Protein AF-A0A966D5F8-F1 (afdb_monomer_lite)

Radius of gyration: 14.26 Å; chains: 1; bounding box: 37×31×32 Å

Secondary structure (DSSP, 8-state):
-TTPPB-TT-EETTEE-HHHHHHHHHHHHH-------TT--TTT--HHHHHHHHHHHPPP-SS--TT-------TTTTS-----

pLDDT: mean 82.38, std 15.01, range [40.03, 96.81]

Structure (mmCIF, N/CA/C/O backbone):
data_AF-A0A966D5F8-F1
#
_entry.id   AF-A0A966D5F8-F1
#
loop_
_atom_site.group_PDB
_atom_site.id
_atom_site.type_symbol
_atom_site.label_atom_id
_atom_site.label_alt_id
_atom_site.label_comp_id
_atom_site.label_asym_id
_atom_site.label_entity_id
_atom_site.label_seq_id
_atom_site.pdbx_PDB_ins_code
_atom_site.Cartn_x
_atom_site.Cartn_y
_atom_site.Cartn_z
_atom_site.occupancy
_atom_site.B_iso_or_equiv
_atom_site.auth_seq_id
_atom_site.auth_comp_id
_atom_site.auth_asym_id
_atom_site.auth_atom_id
_atom_site.pdbx_PDB_model_num
ATOM 1 N N . MET A 1 1 ? -10.101 7.956 -2.856 1.00 86.56 1 MET A N 1
ATOM 2 C CA . MET A 1 1 ? -9.027 8.363 -1.916 1.00 86.56 1 MET A CA 1
ATOM 3 C C . MET A 1 1 ? -8.084 9.416 -2.505 1.00 86.56 1 MET A C 1
ATOM 5 O O . MET A 1 1 ? -7.117 9.791 -1.860 1.00 86.56 1 MET A O 1
ATOM 9 N N . ILE A 1 2 ? -8.377 9.931 -3.706 1.00 92.69 2 ILE A N 1
ATOM 10 C CA . ILE A 1 2 ? -7.604 10.991 -4.361 1.00 92.69 2 ILE A CA 1
ATOM 11 C C . ILE A 1 2 ? -7.609 12.254 -3.489 1.00 92.69 2 ILE A C 1
ATOM 13 O O . ILE A 1 2 ? -8.660 12.635 -2.974 1.00 92.69 2 ILE A O 1
ATOM 17 N N . GLY A 1 3 ? -6.443 12.887 -3.344 1.00 95.31 3 GLY A N 1
ATOM 18 C CA . GLY A 1 3 ? -6.274 14.149 -2.618 1.00 95.31 3 GLY A CA 1
ATOM 19 C C . GLY A 1 3 ? -5.890 14.022 -1.140 1.00 95.31 3 GLY A C 1
ATOM 20 O O . GLY A 1 3 ? -5.688 15.049 -0.499 1.00 95.31 3 GLY A O 1
ATOM 21 N N . ILE A 1 4 ? -5.758 12.807 -0.591 1.00 96.69 4 ILE A N 1
ATOM 22 C CA . ILE A 1 4 ? -5.176 12.617 0.749 1.00 96.69 4 ILE A CA 1
ATOM 23 C C . ILE A 1 4 ? -3.693 13.030 0.696 1.00 96.69 4 ILE A C 1
ATOM 25 O O . ILE A 1 4 ? -2.991 12.603 -0.225 1.00 96.69 4 ILE A O 1
ATOM 29 N N . PRO A 1 5 ? -3.206 13.862 1.636 1.00 96.81 5 PRO A N 1
ATOM 30 C CA . PRO A 1 5 ? -1.810 14.278 1.648 1.00 96.81 5 PRO A CA 1
ATOM 31 C C . PRO A 1 5 ? -0.880 13.093 1.922 1.00 96.81 5 PRO A C 1
ATOM 33 O O . PRO A 1 5 ? -1.216 12.166 2.661 1.00 96.81 5 PRO A O 1
ATOM 36 N N . TRP A 1 6 ? 0.316 13.141 1.343 1.00 94.50 6 TRP A N 1
ATOM 37 C CA . TRP A 1 6 ? 1.331 12.125 1.593 1.00 94.50 6 TRP A CA 1
ATOM 38 C C . TRP A 1 6 ? 1.942 12.291 2.994 1.00 94.50 6 TRP A C 1
ATOM 40 O O . TRP A 1 6 ? 2.231 13.413 3.416 1.00 94.50 6 TRP A O 1
ATOM 50 N N . LYS A 1 7 ? 2.131 11.179 3.713 1.00 92.06 7 LYS A N 1
ATOM 51 C CA . LYS A 1 7 ? 2.775 11.132 5.037 1.00 92.06 7 LYS A CA 1
ATOM 52 C C . LYS A 1 7 ? 3.426 9.766 5.264 1.00 92.06 7 LYS A C 1
ATOM 54 O O . LYS A 1 7 ? 2.709 8.766 5.295 1.00 92.06 7 LYS A O 1
ATOM 59 N N . THR A 1 8 ? 4.742 9.724 5.494 1.00 88.94 8 THR A N 1
ATOM 60 C CA . THR A 1 8 ? 5.474 8.504 5.892 1.00 88.94 8 THR A CA 1
ATOM 61 C C . THR A 1 8 ? 4.803 7.836 7.095 1.00 88.94 8 THR A C 1
ATOM 63 O O . THR A 1 8 ? 4.459 8.515 8.068 1.00 88.94 8 THR A O 1
ATOM 66 N N . LYS A 1 9 ? 4.581 6.516 7.030 1.00 87.06 9 LYS A N 1
ATOM 67 C CA . LYS A 1 9 ? 3.862 5.723 8.049 1.00 87.06 9 LYS A CA 1
ATOM 68 C C . LYS A 1 9 ? 2.422 6.185 8.307 1.00 87.06 9 LYS A C 1
ATOM 70 O O . LYS A 1 9 ? 1.802 5.804 9.298 1.00 87.06 9 LYS A O 1
ATOM 75 N N . GLY A 1 10 ? 1.862 7.003 7.420 1.00 90.69 10 GLY A N 1
ATOM 76 C CA . GLY A 1 10 ? 0.472 7.428 7.474 1.00 90.69 10 GLY A CA 1
ATOM 77 C C . GLY A 1 10 ? -0.478 6.278 7.135 1.00 90.69 10 GLY A C 1
ATOM 78 O O . GLY A 1 10 ? -0.198 5.478 6.240 1.00 90.69 10 GLY A O 1
ATOM 79 N N . ARG A 1 11 ? -1.603 6.176 7.849 1.00 91.00 11 ARG A N 1
ATOM 80 C CA . ARG A 1 11 ? -2.572 5.064 7.736 1.00 91.00 11 ARG A CA 1
ATOM 81 C C . ARG A 1 11 ? -4.026 5.536 7.638 1.00 91.00 11 ARG A C 1
ATOM 83 O O . ARG A 1 11 ? -4.942 4.726 7.728 1.00 91.00 11 ARG A O 1
ATOM 90 N N . ASP A 1 12 ? -4.250 6.838 7.476 1.00 92.19 12 ASP A N 1
ATOM 91 C CA . ASP A 1 12 ? -5.589 7.420 7.489 1.00 92.19 12 ASP A CA 1
ATOM 92 C C . ASP A 1 12 ? -5.719 8.630 6.548 1.00 92.19 12 ASP A C 1
ATOM 94 O O . ASP A 1 12 ? -4.814 8.995 5.799 1.00 92.19 12 ASP A O 1
ATOM 98 N N . ARG A 1 13 ? -6.894 9.263 6.578 1.00 94.56 13 ARG A N 1
ATOM 99 C CA . ARG A 1 13 ? -7.246 10.397 5.712 1.00 94.56 13 ARG A CA 1
ATOM 100 C C . ARG A 1 13 ? -6.542 11.711 6.079 1.00 94.56 13 ARG A C 1
ATOM 102 O O . ARG A 1 13 ? -6.633 12.657 5.301 1.00 94.56 13 ARG A O 1
ATOM 109 N N . SER A 1 14 ? -5.859 11.789 7.224 1.00 95.69 14 SER A N 1
ATOM 110 C CA . SER A 1 14 ? -5.037 12.943 7.619 1.00 95.69 14 SER A CA 1
ATOM 111 C C . SER A 1 14 ? -3.642 12.920 6.987 1.00 95.69 14 SER A C 1
ATOM 113 O O . SER A 1 14 ? -2.984 13.957 6.914 1.00 95.69 14 SER A O 1
ATOM 115 N N . GLY A 1 15 ? -3.201 11.754 6.514 1.00 95.00 15 GLY A N 1
ATOM 116 C CA . GLY A 1 15 ? -1.960 11.577 5.779 1.00 95.00 15 GLY A CA 1
ATOM 117 C C . GLY A 1 15 ? -1.626 10.101 5.602 1.00 95.00 15 GLY A C 1
ATOM 118 O O . GLY A 1 15 ? -1.821 9.305 6.525 1.00 95.00 15 GLY A O 1
ATOM 119 N N . ILE A 1 16 ? -1.108 9.739 4.427 1.00 94.62 16 ILE A N 1
ATOM 120 C CA . ILE A 1 16 ? -0.950 8.336 4.037 1.00 94.62 16 ILE A CA 1
ATOM 121 C C . ILE A 1 16 ? 0.283 8.103 3.155 1.00 94.62 16 ILE A C 1
ATOM 123 O O . ILE A 1 16 ? 0.648 8.972 2.365 1.00 94.62 16 ILE A O 1
ATOM 127 N N . ASP A 1 17 ? 0.925 6.941 3.278 1.00 91.44 17 ASP A N 1
ATOM 128 C CA . ASP A 1 17 ? 1.962 6.488 2.340 1.00 91.44 17 ASP A CA 1
ATOM 129 C C . ASP A 1 17 ? 1.400 5.444 1.354 1.00 91.44 17 ASP A C 1
ATOM 131 O O . ASP A 1 17 ? 0.192 5.193 1.315 1.00 91.44 17 ASP A O 1
ATOM 135 N N . CYS A 1 18 ? 2.262 4.857 0.517 1.00 89.56 18 CYS A N 1
ATOM 136 C CA . CYS A 1 18 ? 1.851 3.868 -0.481 1.00 89.56 18 CYS A CA 1
ATOM 137 C C . CYS A 1 18 ? 1.198 2.625 0.146 1.00 89.56 18 CYS A C 1
ATOM 139 O O . CYS A 1 18 ? 0.164 2.170 -0.344 1.00 89.56 18 CYS A O 1
ATOM 141 N N . VAL A 1 19 ? 1.751 2.111 1.246 1.00 90.38 19 VAL A N 1
ATOM 142 C CA . VAL A 1 19 ? 1.206 0.935 1.931 1.00 90.38 19 VAL A CA 1
ATOM 143 C C . VAL A 1 19 ? -0.067 1.293 2.684 1.00 90.38 19 VAL A C 1
ATOM 145 O O . VAL A 1 19 ? -1.072 0.600 2.565 1.00 90.38 19 VAL A O 1
ATOM 148 N N . GLY A 1 20 ? -0.070 2.408 3.409 1.00 92.44 20 GLY A N 1
ATOM 149 C CA . GLY A 1 20 ? -1.253 2.921 4.081 1.00 92.44 20 GLY A CA 1
ATOM 150 C C . GLY A 1 20 ? -2.415 3.089 3.110 1.00 92.44 20 GLY A C 1
ATOM 151 O O . GLY A 1 20 ? -3.536 2.717 3.444 1.00 92.44 20 GLY A O 1
ATOM 152 N N . LEU A 1 21 ? -2.153 3.583 1.895 1.00 94.38 21 LEU A N 1
ATOM 153 C CA . LEU A 1 21 ? -3.176 3.746 0.868 1.00 94.38 21 LEU A CA 1
ATOM 154 C C . LEU A 1 21 ? -3.730 2.399 0.414 1.00 94.38 21 LEU A C 1
ATOM 156 O O . LEU A 1 21 ? -4.947 2.270 0.297 1.00 94.38 21 LEU A O 1
ATOM 160 N N . ALA A 1 22 ? -2.864 1.405 0.198 1.00 92.75 22 ALA A N 1
ATOM 161 C CA . ALA A 1 22 ? -3.286 0.046 -0.114 1.00 92.75 22 ALA A CA 1
ATOM 162 C C . ALA A 1 22 ? -4.186 -0.517 0.998 1.00 92.75 22 ALA A C 1
ATOM 164 O O . ALA A 1 22 ? -5.311 -0.921 0.719 1.00 92.75 22 ALA A O 1
ATOM 165 N N . LEU A 1 23 ? -3.755 -0.455 2.260 1.00 92.69 23 LEU A N 1
ATOM 166 C CA . LE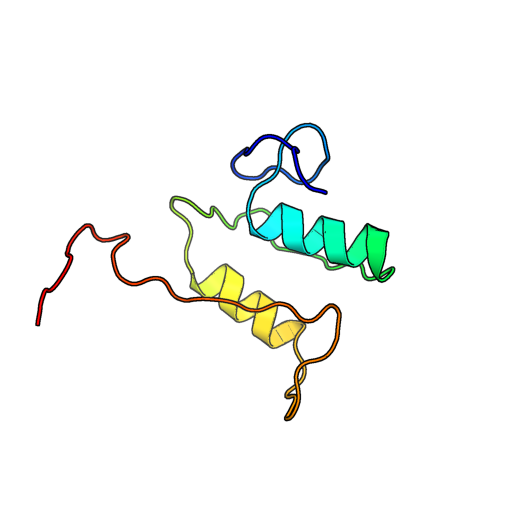U A 1 23 ? -4.518 -0.962 3.407 1.00 92.69 23 LEU A CA 1
ATOM 167 C C . LEU A 1 23 ? -5.865 -0.247 3.578 1.00 92.69 23 LEU A C 1
ATOM 169 O O . LEU A 1 23 ? -6.895 -0.890 3.782 1.00 92.69 23 LEU A O 1
ATOM 173 N N . LEU A 1 24 ? -5.883 1.083 3.447 1.00 94.69 24 LEU A N 1
ATOM 174 C CA . LEU A 1 24 ? -7.113 1.865 3.551 1.00 94.69 24 LEU A CA 1
ATOM 175 C C . LEU A 1 24 ? -8.076 1.541 2.400 1.00 94.69 24 LEU A C 1
ATOM 177 O O . LEU A 1 24 ? -9.277 1.407 2.635 1.00 94.69 24 LEU A O 1
ATOM 181 N N . ALA A 1 25 ? -7.564 1.372 1.175 1.00 95.44 25 ALA A N 1
ATOM 182 C CA . ALA A 1 25 ? -8.347 0.958 0.011 1.00 95.44 25 ALA A CA 1
ATOM 183 C C . ALA A 1 25 ? -8.968 -0.425 0.189 1.00 95.44 25 ALA A C 1
ATOM 185 O O . ALA A 1 25 ? -10.167 -0.583 -0.041 1.00 95.44 25 ALA A O 1
ATOM 186 N N . GLN A 1 26 ? -8.183 -1.395 0.650 1.00 94.88 26 GLN A N 1
ATOM 187 C CA . GLN A 1 26 ? -8.665 -2.741 0.946 1.00 94.88 26 GLN A CA 1
ATOM 188 C C . GLN A 1 26 ? -9.792 -2.721 1.983 1.00 94.88 26 GLN A C 1
ATOM 190 O O . GLN A 1 26 ? -10.843 -3.332 1.768 1.00 94.88 26 GLN A O 1
ATOM 195 N N . LYS A 1 27 ? -9.630 -1.932 3.049 1.00 95.12 27 LYS A N 1
ATOM 196 C CA . LYS A 1 27 ? -10.637 -1.794 4.101 1.00 95.12 27 LYS A CA 1
ATOM 197 C C . LYS A 1 27 ? -11.918 -1.124 3.608 1.00 95.12 27 LYS A C 1
ATOM 199 O O . LYS A 1 27 ? -12.998 -1.684 3.760 1.00 95.12 27 LYS A O 1
ATOM 204 N N . GLU A 1 28 ? -11.825 0.076 3.035 1.00 95.56 28 GLU A N 1
ATOM 205 C CA . GLU A 1 28 ? -13.015 0.880 2.721 1.00 95.56 28 GLU A CA 1
ATOM 206 C C . GLU A 1 28 ? -13.753 0.421 1.454 1.00 95.56 28 GLU A C 1
ATOM 208 O O . GLU A 1 28 ? -14.965 0.610 1.366 1.00 95.56 28 GLU A O 1
ATOM 213 N N . LEU A 1 29 ? -13.048 -0.142 0.464 1.00 95.56 29 LEU A N 1
ATOM 214 C CA . LEU A 1 29 ? -13.646 -0.511 -0.827 1.00 95.56 29 LEU A CA 1
ATOM 215 C C . LEU A 1 29 ? -13.983 -2.000 -0.930 1.00 95.56 29 LEU A C 1
ATOM 217 O O . LEU A 1 29 ? -14.921 -2.352 -1.640 1.00 95.56 29 LEU A O 1
ATOM 221 N N . TYR A 1 30 ? -13.237 -2.858 -0.229 1.00 94.44 30 TYR A N 1
ATOM 222 C CA . TYR A 1 30 ? -13.358 -4.315 -0.346 1.00 94.44 30 TYR A CA 1
ATOM 223 C C . TYR A 1 30 ? -13.665 -5.015 0.983 1.00 94.44 30 TYR A C 1
ATOM 225 O O . TYR A 1 30 ? -13.894 -6.222 0.985 1.00 94.44 30 TYR A O 1
ATOM 233 N N . GLY A 1 31 ? -13.697 -4.286 2.106 1.00 94.94 31 GLY A N 1
ATOM 234 C CA . GLY A 1 31 ? -13.971 -4.853 3.429 1.00 94.94 31 GLY A CA 1
ATOM 235 C C . GLY A 1 31 ? -12.881 -5.801 3.937 1.00 94.94 31 GLY A C 1
ATOM 236 O O . GLY A 1 31 ? -13.165 -6.636 4.792 1.00 94.94 31 GLY A O 1
ATOM 237 N N . ARG A 1 32 ? -11.657 -5.704 3.403 1.00 92.12 32 ARG A N 1
ATOM 238 C CA . ARG A 1 32 ? -10.513 -6.546 3.779 1.00 92.12 32 ARG A CA 1
ATOM 239 C C . ARG A 1 32 ? -9.603 -5.780 4.732 1.00 92.12 32 ARG A C 1
ATOM 241 O O . ARG A 1 32 ? -9.147 -4.686 4.407 1.00 92.12 32 ARG A O 1
ATOM 248 N N . GLU A 1 33 ? -9.335 -6.354 5.897 1.00 91.81 33 GLU A N 1
ATOM 249 C CA . GLU A 1 33 ? -8.382 -5.811 6.863 1.00 91.81 33 GLU A CA 1
ATOM 250 C C . GLU A 1 33 ? -7.161 -6.719 6.933 1.00 91.81 33 GLU A C 1
ATOM 252 O O . GLU A 1 33 ? -7.294 -7.936 7.044 1.00 91.81 33 GLU A O 1
ATOM 257 N N . TYR A 1 34 ? -5.981 -6.112 6.868 1.00 87.94 34 TYR A N 1
ATOM 258 C CA . TYR A 1 34 ? -4.716 -6.819 6.957 1.00 87.94 34 TYR A CA 1
ATOM 259 C C . TYR A 1 34 ? -3.910 -6.273 8.126 1.00 87.94 34 TYR A C 1
ATOM 261 O O . TYR A 1 34 ? -3.833 -5.055 8.315 1.00 87.94 34 TYR A O 1
ATOM 269 N N . ASP A 1 35 ? -3.290 -7.175 8.879 1.00 85.12 35 ASP A N 1
ATOM 270 C CA . ASP A 1 35 ? -2.336 -6.811 9.917 1.00 85.12 35 ASP A CA 1
ATOM 271 C C . ASP A 1 35 ? -0.975 -6.580 9.254 1.00 85.12 35 ASP A C 1
ATOM 273 O O . ASP A 1 35 ? -0.307 -7.525 8.836 1.00 85.12 35 ASP A O 1
ATOM 277 N N . PHE A 1 36 ? -0.625 -5.313 9.027 1.00 82.81 36 PHE A N 1
ATOM 278 C CA . PHE A 1 36 ? 0.614 -4.934 8.352 1.00 82.81 36 PHE A CA 1
ATOM 279 C C . PHE A 1 36 ? 1.673 -4.520 9.380 1.00 82.81 36 PHE A C 1
ATOM 281 O O . PHE A 1 36 ? 1.391 -3.642 10.206 1.00 82.81 36 PHE A O 1
ATOM 288 N N . PRO A 1 37 ? 2.903 -5.064 9.311 1.00 73.62 37 PRO A N 1
ATOM 289 C CA . PRO A 1 37 ? 3.964 -4.724 10.250 1.00 73.62 37 PRO A CA 1
ATOM 290 C C . PRO A 1 37 ? 4.277 -3.224 10.204 1.00 73.62 37 PRO A C 1
ATOM 292 O O . PRO A 1 37 ? 4.736 -2.677 9.201 1.00 73.62 37 PRO A O 1
ATOM 295 N N . PHE A 1 38 ? 4.034 -2.541 11.324 1.00 66.88 38 PHE A N 1
ATOM 296 C CA . PHE A 1 38 ? 4.170 -1.084 11.435 1.00 66.88 38 PHE A CA 1
ATOM 297 C C . PHE A 1 38 ? 5.606 -0.581 11.206 1.00 66.88 38 PHE A C 1
ATOM 299 O O . PHE A 1 38 ? 5.813 0.586 10.866 1.00 66.88 38 PHE A O 1
ATOM 306 N N . ASP A 1 39 ? 6.590 -1.466 11.362 1.00 70.94 39 ASP A N 1
ATOM 307 C CA . ASP A 1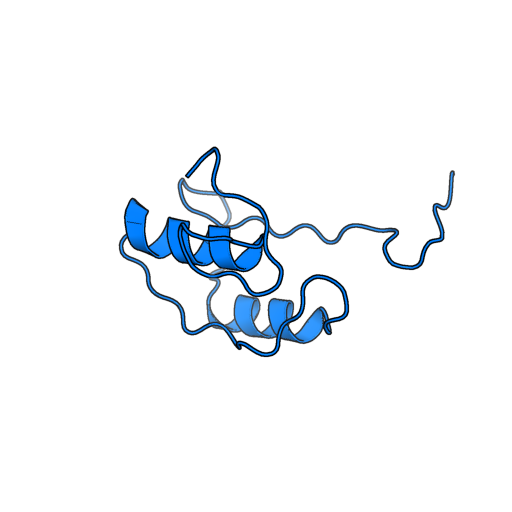 39 ? 8.011 -1.138 11.276 1.00 70.94 39 ASP A CA 1
ATOM 308 C C . ASP A 1 39 ? 8.518 -0.951 9.843 1.00 70.94 39 ASP A C 1
ATOM 310 O O . ASP A 1 39 ? 9.612 -0.414 9.658 1.00 70.94 39 ASP A O 1
ATOM 314 N N . TYR A 1 40 ? 7.729 -1.312 8.823 1.00 75.88 40 TYR A N 1
ATOM 315 C CA . TYR A 1 40 ? 8.088 -0.985 7.448 1.00 75.88 40 TYR A CA 1
ATOM 316 C C . TYR A 1 40 ? 8.085 0.533 7.236 1.00 75.88 40 TYR A C 1
ATOM 318 O O . TYR A 1 40 ? 7.089 1.235 7.451 1.00 75.88 40 TYR A O 1
ATOM 326 N N . ASP A 1 41 ? 9.229 1.025 6.784 1.00 75.00 41 ASP A N 1
ATOM 327 C CA . ASP A 1 41 ? 9.448 2.410 6.420 1.00 75.00 41 ASP A CA 1
ATOM 328 C C . ASP A 1 41 ? 9.636 2.491 4.897 1.00 75.00 41 ASP A C 1
ATOM 330 O O . ASP A 1 41 ? 10.573 1.899 4.371 1.00 75.00 41 ASP A O 1
ATOM 334 N N . PRO A 1 42 ? 8.766 3.187 4.153 1.00 71.12 42 PRO A N 1
ATOM 335 C CA . PRO A 1 42 ? 8.889 3.246 2.699 1.00 71.12 42 PRO A CA 1
ATOM 336 C C . PRO A 1 42 ? 10.111 4.051 2.222 1.00 71.12 42 PRO A C 1
ATOM 338 O O . PRO A 1 42 ? 10.451 3.974 1.044 1.00 71.12 42 PRO A O 1
ATOM 341 N N . GLU A 1 43 ? 10.754 4.835 3.095 1.00 71.38 43 GLU A N 1
ATOM 342 C CA . GLU A 1 43 ? 11.912 5.670 2.753 1.00 71.38 43 GLU A CA 1
ATOM 343 C C . GLU A 1 43 ? 13.247 5.009 3.118 1.00 71.38 43 GLU A C 1
ATOM 345 O O . GLU A 1 43 ? 14.262 5.281 2.480 1.00 71.38 43 GLU A O 1
ATOM 350 N N . THR A 1 44 ? 13.268 4.162 4.151 1.00 66.81 44 THR A N 1
ATOM 351 C CA . THR A 1 44 ? 14.509 3.583 4.712 1.00 66.81 44 THR A CA 1
ATOM 352 C C . THR A 1 44 ? 14.416 2.098 5.054 1.00 66.81 44 THR A C 1
ATOM 354 O O . THR A 1 44 ? 15.399 1.495 5.484 1.00 66.81 44 THR A O 1
ATOM 357 N N . GLY A 1 45 ? 13.226 1.522 4.927 1.00 66.31 45 GLY A N 1
ATOM 358 C CA . GLY A 1 45 ? 12.895 0.208 5.445 1.00 66.31 45 GLY A CA 1
ATOM 359 C C . GLY A 1 45 ? 13.427 -0.926 4.588 1.00 66.31 45 GLY A C 1
ATOM 360 O O . GLY A 1 45 ? 13.691 -0.792 3.395 1.00 66.31 45 GLY A O 1
ATOM 361 N N . ASP A 1 46 ? 13.549 -2.076 5.238 1.00 74.50 46 ASP A N 1
ATOM 362 C CA . ASP A 1 46 ? 13.906 -3.327 4.594 1.00 74.50 46 ASP A CA 1
ATOM 363 C C . ASP A 1 46 ? 12.747 -3.807 3.700 1.00 74.50 46 ASP A C 1
ATOM 365 O O . ASP A 1 46 ? 11.652 -4.103 4.189 1.00 74.50 46 ASP A O 1
ATOM 369 N N . GLU A 1 47 ? 12.990 -3.893 2.387 1.00 77.88 47 GLU A N 1
ATOM 370 C CA . GLU A 1 47 ? 12.036 -4.424 1.402 1.00 77.88 47 GLU A CA 1
ATOM 371 C C . GLU A 1 47 ? 11.548 -5.828 1.794 1.00 77.88 47 GLU A C 1
ATOM 373 O O . GLU A 1 47 ? 10.395 -6.174 1.536 1.00 77.88 47 GLU A O 1
ATOM 378 N N . ASN A 1 48 ? 12.380 -6.615 2.486 1.00 81.00 48 ASN A N 1
ATOM 379 C CA . ASN A 1 48 ? 12.029 -7.968 2.909 1.00 81.00 48 ASN A CA 1
ATOM 380 C C . ASN A 1 48 ? 10.847 -8.004 3.888 1.00 81.00 48 ASN A C 1
ATOM 382 O O . ASN A 1 48 ? 10.124 -8.994 3.907 1.00 81.00 48 ASN A O 1
ATOM 386 N N . ILE A 1 49 ? 10.601 -6.938 4.664 1.00 82.38 49 ILE A N 1
ATOM 387 C CA . ILE A 1 49 ? 9.426 -6.862 5.552 1.00 82.38 49 ILE A CA 1
ATOM 388 C C . ILE A 1 49 ? 8.142 -6.807 4.720 1.00 82.38 49 ILE A C 1
ATOM 390 O O . ILE A 1 49 ? 7.172 -7.499 5.024 1.00 82.38 49 ILE A O 1
ATOM 394 N N . LEU A 1 50 ? 8.141 -5.996 3.657 1.00 81.75 50 LEU A N 1
ATOM 395 C CA . LEU A 1 50 ? 7.003 -5.887 2.749 1.00 81.75 50 LEU A CA 1
ATOM 396 C C . LEU A 1 50 ? 6.808 -7.190 1.968 1.00 81.75 50 LEU A C 1
ATOM 398 O O . LEU A 1 50 ? 5.683 -7.670 1.883 1.00 81.75 50 LEU A O 1
ATOM 402 N N . LEU A 1 51 ? 7.886 -7.766 1.427 1.00 84.19 51 LEU A N 1
ATOM 403 C CA . LEU A 1 51 ? 7.819 -9.014 0.661 1.00 84.19 51 LEU A CA 1
ATOM 404 C C . LEU A 1 51 ? 7.353 -10.195 1.515 1.00 84.19 51 LEU A C 1
ATOM 406 O O . LEU A 1 51 ? 6.455 -10.909 1.090 1.00 84.19 51 LEU A O 1
ATOM 410 N N . GLY A 1 52 ? 7.896 -10.359 2.723 1.00 86.44 52 GLY A N 1
ATOM 411 C CA . GLY A 1 52 ? 7.486 -11.439 3.622 1.00 86.44 52 GLY A CA 1
ATOM 412 C C . GLY A 1 52 ? 6.013 -11.330 4.013 1.00 86.44 52 GLY A C 1
ATOM 413 O O . GLY A 1 52 ? 5.277 -12.304 3.927 1.00 86.44 52 GLY A O 1
ATOM 414 N N . TRP A 1 53 ? 5.543 -10.122 4.344 1.00 87.00 53 TRP A N 1
ATOM 415 C CA . TRP A 1 53 ? 4.120 -9.909 4.611 1.00 87.00 53 TRP A CA 1
ATOM 416 C C . TRP A 1 53 ? 3.242 -10.228 3.393 1.00 87.00 53 TRP A C 1
ATOM 418 O O . TRP A 1 53 ? 2.175 -10.810 3.549 1.00 87.00 53 TRP A O 1
ATOM 428 N N . LEU A 1 54 ? 3.676 -9.867 2.182 1.00 86.31 54 LEU A N 1
ATOM 429 C CA . LEU A 1 54 ? 2.936 -10.178 0.957 1.00 86.31 54 LEU A CA 1
ATOM 430 C C . LEU A 1 54 ? 2.839 -11.679 0.704 1.00 86.31 54 LEU A C 1
ATOM 432 O O . LEU A 1 54 ? 1.764 -12.140 0.340 1.00 86.31 54 LEU A O 1
ATOM 436 N N . GLU A 1 55 ? 3.923 -12.427 0.906 1.00 86.94 55 GLU A N 1
ATOM 437 C CA . GLU A 1 55 ? 3.927 -13.889 0.775 1.00 86.94 55 GLU A CA 1
ATOM 438 C C . GLU A 1 55 ? 2.930 -14.556 1.737 1.00 86.94 55 GLU A C 1
ATOM 440 O O . GLU A 1 55 ? 2.330 -15.567 1.381 1.00 86.94 55 GLU A O 1
ATOM 445 N N . ASP A 1 56 ? 2.694 -13.962 2.910 1.00 87.44 56 ASP A N 1
ATOM 446 C CA . ASP A 1 56 ? 1.734 -14.475 3.894 1.00 87.44 56 ASP A CA 1
ATOM 447 C C . ASP A 1 56 ? 0.264 -14.188 3.535 1.00 87.44 56 ASP A C 1
ATOM 449 O O . ASP A 1 56 ? -0.634 -14.891 4.006 1.00 87.44 56 ASP A O 1
ATOM 453 N N . ILE A 1 57 ? -0.007 -13.139 2.747 1.00 86.75 57 ILE A N 1
ATOM 454 C CA . ILE A 1 57 ? -1.379 -12.667 2.475 1.00 86.75 57 ILE A CA 1
ATOM 455 C C . ILE A 1 57 ? -1.836 -12.834 1.024 1.00 86.75 57 ILE A C 1
ATOM 457 O O . ILE A 1 57 ? -3.014 -12.599 0.735 1.00 86.75 57 ILE A O 1
ATOM 461 N N . ALA A 1 58 ? -0.922 -13.151 0.109 1.00 87.62 58 ALA A N 1
ATOM 462 C CA . ALA A 1 58 ? -1.201 -13.236 -1.315 1.00 87.62 58 ALA A CA 1
ATOM 463 C C . ALA A 1 58 ? -1.399 -14.686 -1.760 1.00 87.62 58 ALA A C 1
ATOM 465 O O . ALA A 1 58 ? -0.622 -15.574 -1.421 1.00 87.62 58 ALA A O 1
ATOM 466 N N . ASP A 1 59 ? -2.408 -14.888 -2.602 1.00 87.25 59 ASP A N 1
ATOM 467 C CA . ASP A 1 59 ? -2.581 -16.116 -3.367 1.00 87.25 59 ASP A CA 1
ATOM 468 C C . ASP A 1 59 ? -2.008 -15.931 -4.779 1.00 87.25 59 ASP A C 1
ATOM 470 O O . ASP A 1 59 ? -2.045 -14.835 -5.349 1.00 87.25 59 ASP A O 1
ATOM 474 N N . GLU A 1 60 ? -1.505 -17.014 -5.373 1.00 87.00 60 GLU A N 1
ATOM 475 C CA . GLU A 1 60 ? -1.124 -17.017 -6.785 1.00 87.00 60 GLU A CA 1
ATOM 476 C C . GLU A 1 60 ? -2.371 -16.841 -7.667 1.00 87.00 60 GLU A C 1
ATOM 478 O O . GLU A 1 60 ? -3.395 -17.501 -7.469 1.00 87.00 60 GLU A O 1
ATOM 483 N N . ALA A 1 61 ? -2.286 -15.945 -8.652 1.00 86.81 61 ALA A N 1
ATOM 484 C CA . ALA A 1 61 ? -3.389 -15.638 -9.551 1.00 86.81 61 ALA A CA 1
ATOM 485 C C . ALA A 1 61 ? -2.906 -15.490 -10.999 1.00 86.81 61 ALA A C 1
ATOM 487 O O . ALA A 1 61 ? -1.994 -14.718 -11.290 1.00 86.81 61 ALA A O 1
ATOM 488 N N . ASP A 1 62 ? -3.585 -16.174 -11.923 1.00 90.56 62 ASP A N 1
ATOM 489 C CA . ASP A 1 62 ? -3.295 -16.092 -13.362 1.00 90.56 62 ASP A CA 1
ATOM 490 C C . ASP A 1 62 ? -3.815 -14.796 -14.007 1.00 90.56 62 ASP A C 1
ATOM 492 O O . ASP A 1 62 ? -3.321 -14.359 -15.048 1.00 90.56 62 ASP A O 1
ATOM 496 N N . ILE A 1 63 ? -4.865 -14.198 -13.428 1.00 93.56 63 ILE A N 1
ATOM 497 C CA . ILE A 1 63 ? -5.562 -13.034 -13.988 1.00 93.56 63 ILE A CA 1
ATOM 498 C C . ILE A 1 63 ? -5.837 -12.020 -12.873 1.00 93.56 63 ILE A C 1
ATOM 500 O O . ILE A 1 63 ? -6.597 -12.346 -11.955 1.00 93.56 63 ILE A O 1
ATOM 504 N N . PRO A 1 64 ? -5.324 -10.780 -12.982 1.00 91.06 64 PRO A N 1
ATOM 505 C CA . PRO A 1 64 ? -5.566 -9.753 -11.980 1.00 91.06 64 PRO A CA 1
ATOM 506 C C . PRO A 1 64 ? -7.046 -9.366 -11.926 1.00 91.06 64 PRO A C 1
ATOM 508 O O . PRO A 1 64 ? -7.723 -9.240 -12.952 1.00 91.06 64 PRO A O 1
ATOM 511 N N . GLN A 1 65 ? -7.534 -9.144 -10.715 1.00 92.31 65 GLN A N 1
ATOM 512 C CA . GLN A 1 65 ? -8.896 -8.752 -10.396 1.00 92.31 65 GLN A CA 1
ATOM 513 C C . GLN A 1 65 ? -8.961 -7.311 -9.888 1.00 92.31 65 GLN A C 1
ATOM 515 O O . GLN A 1 65 ? -7.975 -6.694 -9.475 1.00 92.31 65 GLN A O 1
ATOM 520 N N . ASN A 1 66 ? -10.169 -6.747 -9.915 1.00 93.75 66 ASN A N 1
ATOM 521 C 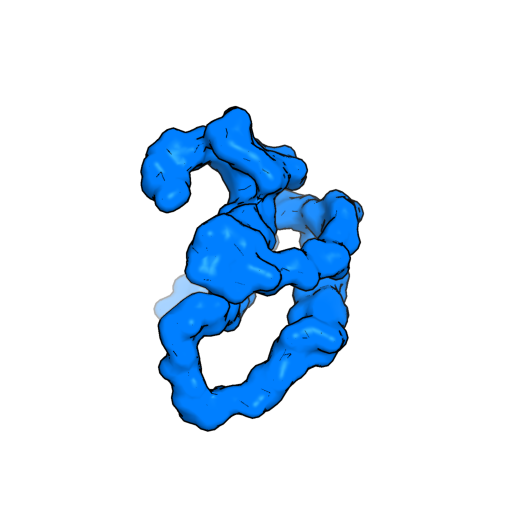CA . ASN A 1 66 ? -10.400 -5.448 -9.302 1.00 93.75 66 ASN A CA 1
ATOM 522 C C . ASN A 1 66 ? -10.169 -5.537 -7.786 1.00 93.75 66 ASN A C 1
ATOM 524 O O . ASN A 1 66 ? -10.812 -6.338 -7.107 1.00 93.75 66 ASN A O 1
ATOM 528 N N . GLY A 1 67 ? -9.279 -4.689 -7.276 1.00 90.50 67 GLY A N 1
ATOM 529 C CA . GLY A 1 67 ? -8.872 -4.691 -5.876 1.00 90.50 67 GLY A CA 1
ATOM 530 C C . GLY A 1 67 ? -7.587 -5.456 -5.596 1.00 90.50 67 GLY A C 1
ATOM 531 O O . GLY A 1 67 ? -7.185 -5.495 -4.440 1.00 90.50 67 GLY A O 1
ATOM 532 N N . ASP A 1 68 ? -6.917 -6.018 -6.599 1.00 91.56 68 ASP A N 1
ATOM 533 C CA . ASP A 1 68 ? -5.596 -6.608 -6.386 1.00 91.56 68 ASP A CA 1
ATOM 534 C C . ASP A 1 68 ? -4.535 -5.530 -6.140 1.00 91.56 68 ASP A C 1
ATOM 536 O O . ASP A 1 68 ? -4.614 -4.403 -6.645 1.00 91.56 68 ASP A O 1
ATOM 540 N N . LEU A 1 69 ? -3.531 -5.881 -5.336 1.00 88.81 69 LEU A N 1
ATOM 541 C CA . LEU A 1 69 ? -2.376 -5.031 -5.080 1.00 88.81 69 LEU A CA 1
ATOM 542 C C . LEU A 1 69 ? -1.269 -5.360 -6.077 1.00 88.81 69 LEU A C 1
ATOM 544 O O . LEU A 1 69 ? -0.906 -6.517 -6.260 1.00 88.81 69 LEU A O 1
ATOM 548 N N . VAL A 1 70 ? -0.702 -4.322 -6.688 1.00 86.38 70 VAL A N 1
ATOM 549 C CA . VAL A 1 70 ? 0.461 -4.451 -7.568 1.00 86.38 70 VAL A CA 1
ATOM 550 C C . VAL A 1 70 ? 1.661 -3.839 -6.871 1.00 86.38 70 VAL A C 1
ATOM 552 O O . VAL A 1 70 ? 1.647 -2.655 -6.526 1.00 86.38 70 VAL A O 1
ATOM 555 N N . ILE A 1 71 ? 2.703 -4.642 -6.681 1.00 81.69 71 ILE A N 1
ATOM 556 C CA . ILE A 1 71 ? 3.947 -4.209 -6.050 1.00 81.69 71 ILE A CA 1
ATOM 557 C C . ILE A 1 71 ? 5.019 -4.054 -7.116 1.00 81.69 71 ILE A C 1
ATOM 559 O O . ILE A 1 71 ? 5.309 -4.974 -7.877 1.00 81.69 71 ILE A O 1
ATOM 563 N N . TYR A 1 72 ? 5.612 -2.865 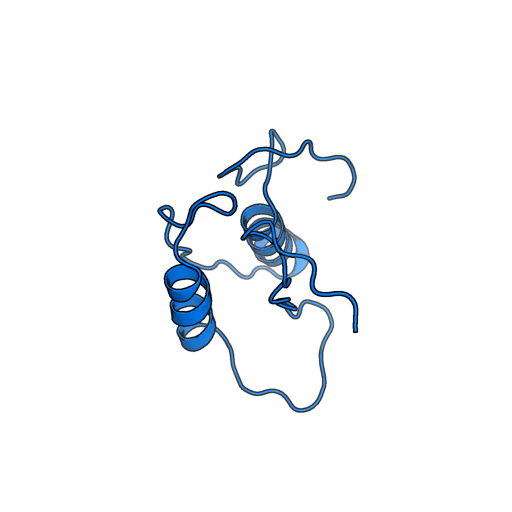-7.159 1.00 78.94 72 TYR A N 1
ATOM 564 C CA . TYR A 1 72 ? 6.719 -2.556 -8.048 1.00 78.94 72 TYR A CA 1
ATOM 565 C C . TYR A 1 72 ? 8.006 -2.466 -7.241 1.00 78.94 72 TYR A C 1
ATOM 567 O O . TYR A 1 72 ? 8.123 -1.627 -6.348 1.00 78.94 72 TYR A O 1
ATOM 575 N N . ARG A 1 73 ? 9.007 -3.262 -7.620 1.00 74.94 73 ARG A N 1
ATOM 576 C CA . ARG A 1 73 ? 10.391 -2.987 -7.235 1.00 74.94 73 ARG A CA 1
ATOM 577 C C . ARG A 1 73 ? 10.925 -1.889 -8.146 1.00 74.94 73 ARG A C 1
ATOM 579 O O . ARG A 1 73 ? 11.115 -2.109 -9.342 1.00 74.94 73 ARG A O 1
ATOM 586 N N . MET A 1 74 ? 11.142 -0.701 -7.593 1.00 70.81 74 MET A N 1
ATOM 587 C CA . MET A 1 74 ? 11.668 0.434 -8.349 1.00 70.81 74 MET A CA 1
ATOM 588 C C . MET A 1 74 ? 13.203 0.450 -8.280 1.00 70.81 74 MET A C 1
ATOM 590 O O . MET A 1 74 ? 13.753 0.654 -7.198 1.00 70.81 74 MET A O 1
ATOM 594 N N . PRO A 1 75 ? 13.924 0.255 -9.400 1.00 59.50 75 PRO A N 1
ATOM 595 C CA . PRO A 1 75 ? 15.372 0.427 -9.416 1.00 59.50 75 PRO A CA 1
ATOM 596 C C . PRO A 1 75 ? 15.730 1.910 -9.230 1.00 59.50 75 PRO A C 1
ATOM 598 O O . PRO A 1 75 ? 15.195 2.765 -9.934 1.00 59.50 75 PRO A O 1
ATOM 601 N N . GLY A 1 76 ? 16.660 2.216 -8.317 1.00 54.62 76 GLY A N 1
ATOM 602 C CA . GLY A 1 76 ? 17.259 3.556 -8.210 1.00 54.62 76 GLY A CA 1
ATOM 603 C C . GLY A 1 76 ? 17.124 4.288 -6.872 1.00 54.62 76 GLY A C 1
ATOM 604 O O . GLY A 1 76 ? 17.572 5.429 -6.794 1.00 54.62 76 GLY A O 1
ATOM 605 N N . ILE A 1 77 ? 16.595 3.667 -5.812 1.00 54.31 77 ILE A N 1
ATOM 606 C CA . ILE A 1 77 ? 16.638 4.268 -4.459 1.00 54.31 77 ILE A CA 1
ATOM 607 C C . ILE A 1 77 ? 18.075 4.266 -3.879 1.00 54.31 77 ILE A C 1
ATOM 609 O O . ILE A 1 77 ? 18.388 5.071 -3.010 1.00 54.31 77 ILE A O 1
ATOM 613 N N . ASP A 1 78 ? 19.001 3.507 -4.481 1.00 49.91 78 ASP A N 1
ATOM 614 C CA . ASP A 1 78 ? 20.449 3.571 -4.200 1.00 49.91 78 ASP A CA 1
ATOM 615 C C . ASP A 1 78 ? 21.174 4.728 -4.929 1.00 49.91 78 ASP A C 1
ATOM 617 O O . ASP A 1 78 ? 22.402 4.817 -4.914 1.00 49.91 78 ASP A O 1
ATOM 621 N N . GLY A 1 79 ? 20.450 5.600 -5.642 1.00 44.16 79 GLY A N 1
ATOM 622 C CA . GLY A 1 79 ? 21.028 6.757 -6.337 1.00 44.16 79 GLY A CA 1
ATOM 623 C C . GLY A 1 79 ? 21.838 6.442 -7.604 1.00 44.16 79 GLY A C 1
ATOM 624 O O . GLY A 1 79 ? 22.399 7.358 -8.206 1.00 44.16 79 GLY A O 1
ATOM 625 N N . ILE A 1 80 ? 21.897 5.185 -8.058 1.00 44.78 80 ILE A N 1
ATOM 626 C CA . ILE A 1 80 ? 22.593 4.810 -9.299 1.00 44.78 80 ILE A CA 1
ATOM 627 C C . ILE A 1 80 ? 21.573 4.495 -10.396 1.00 44.78 80 ILE A C 1
ATOM 629 O O . ILE A 1 80 ? 21.097 3.369 -10.535 1.00 44.78 80 ILE A O 1
ATOM 633 N N . VAL A 1 81 ? 21.283 5.494 -11.230 1.00 46.91 81 VAL A N 1
ATOM 634 C CA . VAL A 1 81 ? 20.619 5.283 -12.522 1.00 46.91 81 VAL A CA 1
ATOM 635 C C . VAL A 1 81 ? 21.666 4.750 -13.502 1.00 46.91 81 VAL A C 1
ATOM 637 O O . VAL A 1 81 ? 22.522 5.497 -13.977 1.00 46.91 81 VAL A O 1
ATOM 640 N N . LYS A 1 82 ? 21.635 3.448 -13.805 1.00 42.38 82 LYS A N 1
ATOM 641 C CA . LYS A 1 82 ? 22.401 2.897 -14.932 1.00 42.38 82 LYS A CA 1
ATOM 642 C C . LYS A 1 82 ? 21.607 3.113 -16.216 1.00 42.38 82 LYS A C 1
ATOM 644 O O . LYS A 1 82 ? 20.633 2.412 -16.471 1.00 42.38 82 LYS A O 1
ATOM 649 N N . HIS A 1 83 ? 22.038 4.082 -17.014 1.00 41.03 83 HIS A N 1
ATOM 650 C CA . HIS A 1 83 ? 21.638 4.173 -18.413 1.00 41.03 83 HIS A CA 1
ATOM 651 C C . HIS A 1 83 ? 22.364 3.071 -19.196 1.00 41.03 83 HIS A C 1
ATOM 653 O O . HIS A 1 83 ? 23.596 3.019 -19.180 1.00 41.03 83 HIS A O 1
ATOM 659 N N . HIS A 1 84 ? 21.591 2.176 -19.810 1.00 40.03 84 HIS A N 1
ATOM 660 C CA . HIS A 1 84 ? 22.058 1.283 -20.871 1.00 40.03 84 HIS A CA 1
ATOM 661 C C . HIS A 1 84 ? 21.989 1.997 -22.219 1.00 40.03 84 HIS A C 1
ATOM 663 O O . HIS A 1 84 ? 21.022 2.769 -22.416 1.00 40.03 84 HIS A O 1
#

Foldseek 3Di:
DPPQADDWLDQDSVHYHPVSVLQVCCCPPVVDHADQPSQATPLDGDVVSVVVSCVVPDDDDPDDDPSDDDDDDDPASVPDDDDD

Sequence (84 aa):
MIGIPWKTKGRDRSGIDCVGLALLAQKELYGREYDFPFDYDPETGDENILLGWLEDIADEADIPQNGDLVIYRMPGIDGIVKHH

=== Feature glossary ===
Key to the feature types in this record:

pLDDT. pLDDT is the predicted lDDT-Cα score: AlphaFold's confidence that the local environment of each residue (all inter-atomic distances within 15 Å) is correctly placed. It is a per-residue number between 0 and 100, with higher meaning more reliable.

Radius of gyration, Cα contacts, bounding box. The geometric summary reports three shape descriptors. Rg (radius of gyration) measures how spread out the Cα atoms are about their centre of mass; compact globular proteins have small Rg, elongated or unfolded ones large. Cα contacts (<8 Å, |i−j|>4) count long-range residue pairs in spatial proximity — high for tightly packed folds, near zero for rods or random coil. The bounding-box extents give the protein's footprint along x, y, z in Å.

Backbone torsions (φ/ψ). Backbone dihedral angles. Every residue except chain termini has a φ (preceding-C → N → Cα → C) and a ψ (N → Cα → C → next-N). They are reported in degrees following the IUPAC sign convention. Secondary structure is essentially a statement about which (φ, ψ) basin each residue occupies.

Contact-map, Ramachandran, and PAE plots. Plot images: a contact map (which residues are close in 3D, as an N×N binary image), a Ramachandran scatter (backbone torsion angles, revealing secondary-structure composition at a glance), and — for AlphaFold structures — a PAE heatmap (pairwise prediction confidence).

Predicted aligned error. Predicted Aligned Error (PAE) is an AlphaFold confidence matrix: entry (i, j) is the expected error in the position of residue j, in ångströms, when the prediction is superimposed on the true structure at residue i. L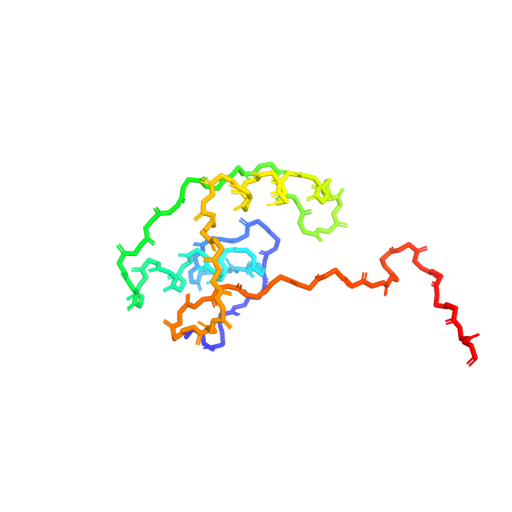ow PAE within a block of residues means that block is internally rigid and well-predicted; high PAE between two blocks means their relative placement is uncertain even if each block individually is confident.

Secondary structure (3-state, P-SEA). Three-state secondary structure (P-SEA) collapses the eight DSSP classes into helix (a), strand (b), and coil (c). P-SEA assigns these from Cα geometry alone — distances and angles — without requiring backbone oxygens, so it works on any Cα trace.

Solvent-accessible surface area. Solvent-accessible surface area (SASA) is the area in Å² traced out by the centre of a 1.4 Å probe sphere (a water molecule) rolled over the protein's van der Waals surface (Shrake–Rupley / Lee–Richards construction). Buried residues have near-zero SASA; fully exposed residues can exceed 200 Å². The total SASA scales roughly with the number of surface residues.

Foldseek 3Di. The Foldseek 3Di string encodes local tertiary geometry as a 20-letter alphabet — one character per residue — derived from the relative positions of nearby Cα atoms. Unlike the amino-acid sequence, 3Di is a direct function of the 3D structure, so two proteins with the same fold have similar 3Di strings even at low sequence identity.

B-factor. For experimental (PDB) structures, the B-factor (temperature factor) quantifies the positional spread of each atom in the crystal — a combination of thermal vibration and static disorder — in units of Å². High B-factors mark flexible loops or poorly resolved regions; low B-factors mark the rigid, well-ordered core.

mmCIF coordinates. The mmCIF block holds the 3D Cartesian coordinates of each backbone atom (N, Cα, C, O) in ångströms. mmCIF is the PDB's canonical archive format — a tagged-loop text representation of the atomic model.

InterPro / GO / CATH / organism. Functional annotations link the protein to curated databases. InterPro entries identify conserved domains and families by matching the sequence against member-database signatures (Pfam, PROSITE, CDD, …). Gene Ontology (GO) terms describe molecular function, biological process, and cellular component in a controlled vocabulary. CATH places the structure in a hierarchical fold classification (Class/Architecture/Topology/Homologous-superfamily). The organism is the source species.

Rendered structure images. Structure images are PyMOL renders from six orthogonal camera directions. Cartoon representation draws helices as coils and strands as arrows; sticks shows the backbone as bonds; surface shows the solvent-excluded envelope. Rainbow coloring maps sequence position to hue (blue→red, N→C); chain coloring assigns a distinct color per polypeptide.

Sequence. This is the polypeptide sequence — one letter per residue, N-terminus first. Length ranges from a few dozen residues for small domains to over a thousand for large multi-doma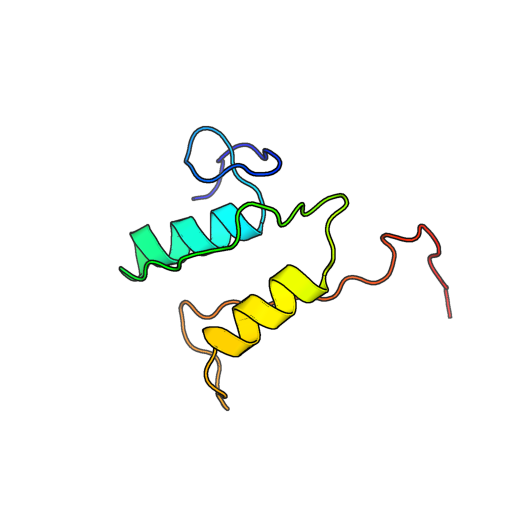in proteins.

Secondary structure (8-state, DSSP). The SS8 string is DSSP's per-residue secondary-structure call. α-helix (H) means an i→i+4 H-bond ladder; β-strand (E) means the residue participates in a β-sheet; 3₁₀ (G) and π (I) are tighter and wider helices; T/S are turns/bends; '-' is loop.

Nearest PDB structures. Structural nearest neighbors (via Foldseek easy-search vs the PDB). Reported per hit: target PDB id, E-value, and alignment TM-score. A TM-score above ~0.5 is the conventional threshold for 'same fold'.